Protein AF-A0A6G2DFM9-F1 (afdb_monomer_lite)

Sequence (93 aa):
LLDRKMDGREKSIIDRVTRLTYQSFKEPSLEEWVFVLSQQPEEEAQNLALDMELYVEGSLDIFSHKTNIQTGSNFLIYNVKKLGDELKQIALM

Organism: Streptococcus pneumoniae (NCBI:txid1313)

Secondary structure (DSSP, 8-state):
-TTS---HHHHHHHHHHHHHHHHH-SS--HHHHHHHHHT--SHHHHHHHHHHHHHHTSTTGGGTSPP-----SSS-----TTS-HHHHHHHT-

Structure (mmCIF, N/CA/C/O backbone):
data_AF-A0A6G2DFM9-F1
#
_entry.id   AF-A0A6G2DFM9-F1
#
loop_
_atom_site.group_PDB
_atom_site.id
_atom_site.type_symbol
_atom_site.label_atom_id
_atom_site.label_alt_id
_atom_site.label_comp_id
_atom_site.label_asym_id
_atom_site.label_entity_id
_atom_site.label_seq_id
_atom_site.pdbx_PDB_ins_code
_atom_site.Cartn_x
_atom_site.Cartn_y
_atom_site.Cartn_z
_atom_site.occupancy
_atom_site.B_iso_or_equiv
_atom_site.auth_seq_id
_atom_site.auth_comp_id
_atom_site.auth_asym_id
_atom_site.auth_atom_id
_atom_site.pdbx_PDB_model_num
ATOM 1 N N . LEU A 1 1 ? 10.261 5.003 3.622 1.00 48.94 1 LEU A N 1
ATOM 2 C CA . LEU A 1 1 ? 9.356 5.210 2.467 1.00 48.94 1 LEU A CA 1
ATOM 3 C C . LEU A 1 1 ? 8.746 6.612 2.376 1.00 48.94 1 LEU A C 1
ATOM 5 O O . LEU A 1 1 ? 8.647 7.116 1.268 1.00 48.94 1 LEU A O 1
ATOM 9 N N . LEU A 1 2 ? 8.389 7.263 3.491 1.00 51.41 2 LEU A N 1
ATOM 10 C CA . LEU A 1 2 ? 7.549 8.476 3.488 1.00 51.41 2 LEU A CA 1
ATOM 11 C C . LEU A 1 2 ? 8.268 9.812 3.190 1.00 51.41 2 LEU A C 1
ATOM 13 O O . LEU A 1 2 ? 7.615 10.756 2.762 1.00 51.41 2 LEU A O 1
ATOM 17 N N . ASP A 1 3 ? 9.599 9.876 3.306 1.00 55.12 3 ASP A N 1
ATOM 18 C CA . ASP A 1 3 ? 10.390 11.077 2.958 1.00 55.12 3 ASP A CA 1
ATOM 19 C C . ASP A 1 3 ? 11.062 11.000 1.572 1.00 55.12 3 ASP A C 1
ATOM 21 O O . ASP A 1 3 ? 11.762 11.921 1.140 1.00 55.12 3 ASP A O 1
ATOM 25 N N . ARG A 1 4 ? 10.869 9.893 0.843 1.00 68.81 4 ARG A N 1
ATOM 26 C CA . ARG A 1 4 ? 11.427 9.714 -0.502 1.00 68.81 4 ARG A CA 1
ATOM 27 C C . ARG A 1 4 ? 10.535 10.415 -1.517 1.00 68.81 4 ARG A C 1
ATOM 29 O O . ARG A 1 4 ? 9.352 10.115 -1.649 1.00 68.81 4 ARG A O 1
ATOM 36 N N . LYS A 1 5 ? 11.124 11.316 -2.302 1.00 69.62 5 LYS A N 1
ATOM 37 C CA . LYS A 1 5 ? 10.439 11.935 -3.439 1.00 69.62 5 LYS A CA 1
ATOM 38 C C . LYS A 1 5 ? 10.142 10.867 -4.497 1.00 69.62 5 LYS A C 1
ATOM 40 O O . LYS A 1 5 ? 11.074 10.358 -5.111 1.00 69.62 5 LYS A O 1
ATOM 45 N N . MET A 1 6 ? 8.860 10.560 -4.708 1.00 74.88 6 MET A N 1
ATOM 46 C CA . MET A 1 6 ? 8.425 9.632 -5.758 1.00 74.88 6 MET A CA 1
ATOM 47 C C . MET A 1 6 ? 8.776 10.152 -7.157 1.00 74.88 6 MET A C 1
ATOM 49 O O . MET A 1 6 ? 8.473 11.308 -7.490 1.00 74.88 6 MET A O 1
ATOM 53 N N . ASP A 1 7 ? 9.364 9.284 -7.980 1.00 82.44 7 ASP A N 1
ATOM 54 C CA . ASP A 1 7 ? 9.662 9.545 -9.391 1.00 82.44 7 ASP A CA 1
ATOM 55 C C . ASP A 1 7 ? 8.372 9.509 -10.241 1.00 82.44 7 ASP A C 1
ATOM 57 O O . ASP A 1 7 ? 7.368 8.889 -9.886 1.00 82.44 7 ASP A O 1
ATOM 61 N N . GLY A 1 8 ? 8.371 10.180 -11.396 1.00 86.88 8 GLY A N 1
ATOM 62 C CA . GLY A 1 8 ? 7.239 10.185 -12.328 1.00 86.88 8 GLY A CA 1
ATOM 63 C C . GLY A 1 8 ? 6.875 8.786 -12.838 1.00 86.88 8 GLY A C 1
ATOM 64 O O . GLY A 1 8 ? 5.697 8.497 -13.047 1.00 86.88 8 GLY A O 1
ATOM 65 N N . ARG A 1 9 ? 7.869 7.899 -12.973 1.00 87.31 9 ARG A N 1
ATOM 66 C CA . ARG A 1 9 ? 7.670 6.489 -13.346 1.00 87.31 9 ARG A CA 1
ATOM 67 C C . ARG A 1 9 ? 6.881 5.721 -12.291 1.00 87.31 9 ARG A C 1
ATOM 69 O O . ARG A 1 9 ? 5.903 5.064 -12.630 1.00 87.31 9 ARG A O 1
ATOM 76 N N . GLU A 1 10 ? 7.235 5.880 -11.018 1.00 87.94 10 GLU A N 1
ATOM 77 C CA . GLU A 1 10 ? 6.531 5.235 -9.901 1.00 87.94 10 GLU A CA 1
ATOM 78 C C . GLU A 1 10 ? 5.073 5.677 -9.838 1.00 87.94 10 GLU A C 1
ATOM 80 O O . GLU A 1 10 ? 4.181 4.846 -9.702 1.00 87.94 10 GLU A O 1
ATOM 85 N N . LYS A 1 11 ? 4.806 6.973 -10.040 1.00 89.31 11 LYS A N 1
ATOM 86 C CA . LYS A 1 11 ? 3.432 7.492 -10.110 1.00 89.31 11 LYS A CA 1
ATOM 87 C C . LYS A 1 11 ? 2.630 6.847 -11.238 1.00 89.31 11 LYS A C 1
ATOM 89 O O . LYS A 1 11 ? 1.468 6.503 -11.040 1.00 89.31 11 LYS A O 1
ATOM 94 N N . SER A 1 12 ? 3.247 6.659 -12.405 1.00 92.75 12 SER A N 1
ATOM 95 C CA . SER A 1 12 ? 2.601 5.987 -13.535 1.00 92.75 12 SER A CA 1
ATOM 96 C C . SER A 1 12 ? 2.313 4.511 -13.245 1.00 92.75 12 SER A C 1
ATOM 98 O O . SER A 1 12 ? 1.271 4.007 -13.662 1.00 92.75 12 SER A O 1
ATOM 100 N N . ILE A 1 13 ? 3.218 3.820 -12.546 1.00 93.69 13 ILE A N 1
ATOM 101 C CA . ILE A 1 13 ? 3.029 2.422 -12.136 1.00 93.69 13 ILE A CA 1
ATOM 102 C C . ILE A 1 13 ? 1.890 2.331 -11.118 1.00 93.69 13 ILE A C 1
ATOM 104 O O . ILE A 1 13 ? 0.985 1.521 -11.302 1.00 93.69 13 ILE A O 1
ATOM 108 N N . ILE A 1 14 ? 1.878 3.200 -10.103 1.00 92.50 14 ILE A N 1
ATOM 109 C CA . ILE A 1 14 ? 0.834 3.246 -9.071 1.00 92.50 14 ILE A CA 1
ATOM 110 C C . ILE A 1 14 ? -0.546 3.479 -9.694 1.00 92.50 14 ILE A C 1
ATOM 112 O O . ILE A 1 14 ? -1.482 2.756 -9.353 1.00 92.50 14 ILE A O 1
ATOM 116 N N . ASP A 1 15 ? -0.690 4.425 -10.629 1.00 94.31 15 ASP A N 1
ATOM 117 C CA . ASP A 1 15 ? -1.962 4.653 -11.334 1.00 94.31 15 ASP A CA 1
ATOM 118 C C . ASP A 1 15 ? -2.425 3.400 -12.090 1.00 94.31 15 ASP A C 1
ATOM 120 O O . ASP A 1 15 ? -3.569 2.953 -11.953 1.00 94.31 15 ASP A O 1
ATOM 124 N N . ARG A 1 16 ? -1.515 2.798 -12.866 1.00 95.56 16 ARG A N 1
ATOM 125 C CA . ARG A 1 16 ? -1.807 1.612 -13.673 1.00 95.56 16 ARG A CA 1
ATOM 126 C C . ARG A 1 16 ? -2.223 0.433 -12.801 1.00 95.56 16 ARG A C 1
ATOM 128 O O . ARG A 1 16 ? -3.255 -0.175 -13.074 1.00 95.56 16 ARG A O 1
ATOM 135 N N . VAL A 1 17 ? -1.448 0.134 -11.762 1.00 95.69 17 VAL A N 1
ATOM 136 C CA . VAL A 1 17 ? -1.717 -0.956 -10.816 1.00 95.69 17 VAL A CA 1
ATOM 137 C C . VAL A 1 17 ? -3.048 -0.726 -10.124 1.00 95.69 17 VAL A C 1
ATOM 139 O O . VAL A 1 17 ? -3.906 -1.595 -10.184 1.00 95.69 17 VAL A O 1
ATOM 142 N N . THR A 1 18 ? -3.281 0.470 -9.578 1.00 94.25 18 THR A N 1
ATOM 143 C CA . THR A 1 18 ? -4.541 0.800 -8.896 1.00 94.25 18 THR A CA 1
ATOM 144 C C . THR A 1 18 ? -5.745 0.547 -9.800 1.00 94.25 18 THR A C 1
ATOM 146 O O . THR A 1 18 ? -6.695 -0.125 -9.402 1.00 94.25 18 THR A O 1
ATOM 149 N N . ARG A 1 19 ? -5.691 1.009 -11.053 1.00 95.94 19 ARG A N 1
ATOM 150 C CA . ARG A 1 19 ? -6.759 0.777 -12.031 1.00 95.94 19 ARG A CA 1
ATOM 151 C C . ARG A 1 19 ? -6.964 -0.707 -12.342 1.00 95.94 19 ARG A C 1
ATOM 153 O O . ARG A 1 19 ? -8.110 -1.145 -12.389 1.00 95.94 19 ARG A O 1
ATOM 160 N N . LEU A 1 20 ? -5.894 -1.477 -12.536 1.00 95.88 20 LEU A N 1
ATOM 161 C CA . LEU A 1 20 ? -5.977 -2.921 -12.795 1.00 95.88 20 LEU A CA 1
ATOM 162 C C . LEU A 1 20 ? -6.548 -3.693 -11.597 1.00 95.88 20 LEU A C 1
ATOM 164 O O . LEU A 1 20 ? -7.359 -4.605 -11.779 1.00 95.88 20 LEU A O 1
ATOM 168 N N . THR A 1 21 ? -6.182 -3.297 -10.379 1.00 95.62 21 THR A N 1
ATOM 169 C CA . THR A 1 21 ? -6.689 -3.893 -9.142 1.00 95.62 21 THR A CA 1
ATOM 170 C C . THR A 1 21 ? -8.198 -3.685 -9.022 1.00 95.62 21 THR A C 1
ATOM 172 O O . THR A 1 21 ? -8.937 -4.658 -8.905 1.00 95.62 21 THR A O 1
ATOM 175 N N . TYR A 1 22 ? -8.696 -2.453 -9.163 1.00 94.31 22 TYR A N 1
ATOM 176 C CA . TYR A 1 22 ? -10.142 -2.181 -9.089 1.00 94.31 22 TYR A CA 1
ATOM 177 C C . TYR A 1 22 ? -10.952 -2.742 -10.270 1.00 94.31 22 TYR A C 1
ATOM 179 O O . TYR A 1 22 ? -12.166 -2.898 -10.166 1.00 94.31 22 TYR A O 1
ATOM 187 N N . GLN A 1 23 ? -10.310 -3.057 -11.399 1.00 94.12 23 GLN A N 1
ATOM 188 C CA . GLN A 1 23 ? -10.958 -3.786 -12.496 1.00 94.12 23 GLN A CA 1
ATOM 189 C C . GLN A 1 23 ? -11.118 -5.279 -12.190 1.00 94.12 23 GLN A C 1
ATOM 191 O O . GLN A 1 23 ? -12.074 -5.897 -12.655 1.00 94.12 23 GLN A O 1
ATOM 196 N N . SER A 1 24 ? -10.187 -5.851 -11.427 1.00 93.06 24 SER A N 1
ATOM 197 C CA . SER A 1 24 ? -10.121 -7.292 -11.154 1.00 93.06 24 SER A CA 1
ATOM 198 C C . SER A 1 24 ? -10.836 -7.681 -9.858 1.00 93.06 24 SER A C 1
ATOM 200 O O . SER A 1 24 ? -11.343 -8.795 -9.739 1.00 93.06 24 SER A O 1
ATOM 202 N N . PHE A 1 25 ? -10.918 -6.757 -8.899 1.00 91.69 25 PHE A N 1
ATOM 203 C CA . PHE A 1 25 ? -11.455 -6.991 -7.564 1.00 91.69 25 PHE A CA 1
ATOM 204 C C . PHE A 1 25 ? -12.524 -5.950 -7.223 1.00 91.69 25 PHE A C 1
ATOM 206 O O . PHE A 1 25 ? -12.338 -4.753 -7.424 1.00 91.69 25 PHE A O 1
ATOM 213 N N . LYS A 1 26 ? -13.656 -6.407 -6.675 1.00 88.12 26 LYS A N 1
ATOM 214 C CA . LYS A 1 26 ? -14.788 -5.536 -6.311 1.00 88.12 26 LYS A CA 1
ATOM 215 C C . LYS A 1 26 ? -14.489 -4.658 -5.089 1.00 88.12 26 LYS A C 1
ATOM 217 O O . LYS A 1 26 ? -14.914 -3.511 -5.037 1.00 88.12 26 LYS A O 1
ATOM 222 N N . GLU A 1 27 ? -13.786 -5.223 -4.114 1.00 88.50 27 GLU A N 1
ATOM 223 C CA . GLU A 1 27 ? -13.398 -4.577 -2.855 1.00 88.50 27 GLU A CA 1
ATOM 224 C C . GLU A 1 27 ? -11.968 -5.024 -2.518 1.00 88.50 27 GLU A C 1
ATOM 226 O O . GLU A 1 27 ? -11.797 -5.921 -1.682 1.00 88.50 27 GLU A O 1
ATOM 231 N N . PRO A 1 28 ? -10.964 -4.502 -3.251 1.00 89.38 28 PRO A N 1
ATOM 232 C CA . PRO A 1 28 ? -9.574 -4.869 -3.034 1.00 89.38 28 PRO A CA 1
ATOM 233 C C . PRO A 1 28 ? -9.045 -4.320 -1.710 1.00 89.38 28 PRO A C 1
ATOM 235 O O . PRO A 1 28 ? -9.411 -3.224 -1.282 1.00 89.38 28 PRO A O 1
ATOM 238 N N . SER A 1 29 ? -8.145 -5.077 -1.104 1.00 89.62 29 SER A N 1
ATOM 239 C CA . SER A 1 29 ? -7.270 -4.682 -0.013 1.00 89.62 29 SER A CA 1
ATOM 240 C C . SER A 1 29 ? -5.866 -4.345 -0.544 1.00 89.62 29 SER A C 1
ATOM 242 O O . SER A 1 29 ? -5.608 -4.393 -1.755 1.00 89.62 29 SER A O 1
ATOM 244 N N . LEU A 1 30 ? -4.936 -3.980 0.349 1.00 88.44 30 LEU A N 1
ATOM 245 C CA . LEU A 1 30 ? -3.542 -3.767 -0.059 1.00 88.44 30 LEU A CA 1
ATOM 246 C C . LEU A 1 30 ? -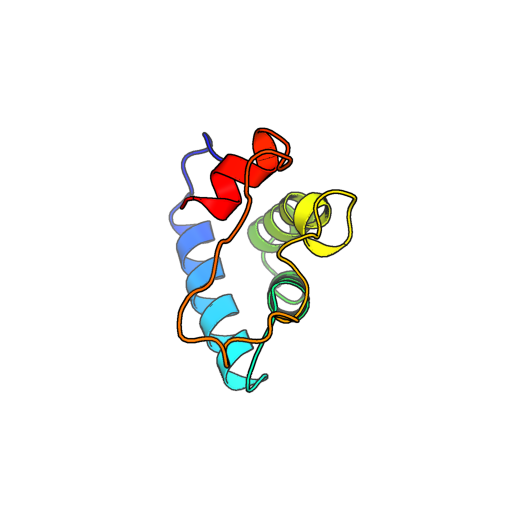2.856 -5.069 -0.489 1.00 88.44 30 LEU A C 1
ATOM 248 O O . LEU A 1 30 ? -1.917 -5.000 -1.276 1.00 88.44 30 LEU A O 1
ATOM 252 N N . GLU A 1 31 ? -3.341 -6.231 -0.044 1.00 89.56 31 GLU A N 1
ATOM 253 C CA . GLU A 1 31 ? -2.828 -7.532 -0.491 1.00 89.56 31 GLU A CA 1
ATOM 254 C C . GLU A 1 31 ? -3.062 -7.715 -1.992 1.00 89.56 31 GLU A C 1
ATOM 256 O O . GLU A 1 31 ? -2.120 -7.949 -2.750 1.00 89.56 31 GLU A O 1
ATOM 261 N N . GLU A 1 32 ? -4.300 -7.515 -2.462 1.00 92.50 32 GLU A N 1
ATOM 262 C CA . GLU A 1 32 ? -4.590 -7.612 -3.894 1.00 92.50 32 GLU A CA 1
ATOM 263 C C . GLU A 1 32 ? -3.884 -6.517 -4.700 1.00 92.50 32 GLU A C 1
ATOM 265 O O . GLU A 1 32 ? -3.504 -6.732 -5.854 1.00 92.50 32 GLU A O 1
ATOM 270 N N . TRP A 1 33 ? -3.661 -5.346 -4.101 1.00 93.88 33 TRP A N 1
ATOM 271 C CA . TRP A 1 33 ? -2.911 -4.277 -4.747 1.00 93.88 33 TRP A CA 1
ATOM 272 C C . TRP A 1 33 ? -1.425 -4.628 -4.925 1.00 93.88 33 TRP A C 1
ATOM 274 O O . TRP A 1 33 ? -0.902 -4.475 -6.031 1.00 93.88 33 TRP A O 1
ATOM 284 N N . VAL A 1 34 ? -0.757 -5.156 -3.891 1.00 91.94 34 VAL A N 1
ATOM 285 C CA . VAL A 1 34 ? 0.646 -5.608 -3.976 1.00 91.94 34 VAL A CA 1
ATOM 286 C C . VAL A 1 34 ? 0.781 -6.827 -4.878 1.00 91.94 34 VAL A C 1
ATOM 288 O O . VAL A 1 34 ? 1.732 -6.902 -5.657 1.00 91.94 34 VAL A O 1
ATOM 291 N N . PHE A 1 35 ? -0.204 -7.726 -4.878 1.00 92.25 35 PHE A N 1
ATOM 292 C CA . PHE A 1 35 ? -0.260 -8.818 -5.841 1.00 92.25 35 PHE A CA 1
ATOM 293 C C . PHE A 1 35 ? -0.204 -8.285 -7.278 1.00 92.25 35 PHE A C 1
ATOM 295 O O . PHE A 1 35 ? 0.694 -8.661 -8.028 1.00 92.25 35 PHE A O 1
ATOM 302 N N . VAL A 1 36 ? -1.079 -7.348 -7.663 1.00 93.94 36 VAL A N 1
ATOM 303 C CA . VAL A 1 36 ? -1.072 -6.757 -9.017 1.00 93.94 36 VAL A CA 1
ATOM 304 C C . VAL A 1 36 ? 0.217 -5.972 -9.303 1.00 93.94 36 VAL A C 1
ATOM 306 O O . VAL A 1 36 ? 0.709 -6.002 -10.438 1.00 93.94 36 VAL A O 1
ATOM 309 N N . LEU A 1 37 ? 0.792 -5.304 -8.295 1.00 94.12 37 LEU A N 1
ATOM 310 C CA . LEU A 1 37 ? 2.076 -4.605 -8.404 1.00 94.12 37 LEU A CA 1
ATOM 311 C C . LEU A 1 37 ? 3.231 -5.571 -8.717 1.00 94.12 37 LEU A C 1
ATOM 313 O O . LEU A 1 37 ? 4.020 -5.301 -9.619 1.00 94.12 37 LEU A O 1
ATOM 317 N N . SER A 1 38 ? 3.298 -6.715 -8.034 1.00 92.44 38 SER A N 1
ATOM 318 C CA . SER A 1 38 ? 4.334 -7.739 -8.249 1.00 92.44 38 SER A CA 1
ATOM 319 C C . SER A 1 38 ? 4.295 -8.369 -9.647 1.00 92.44 38 SER A C 1
ATOM 321 O O . SER A 1 38 ? 5.300 -8.897 -10.116 1.00 92.44 38 SER A O 1
ATOM 323 N N . GLN A 1 39 ? 3.155 -8.294 -10.344 1.00 94.12 39 GLN A N 1
ATOM 324 C CA . GLN A 1 39 ? 3.023 -8.792 -11.718 1.00 94.12 39 GLN A CA 1
ATOM 325 C C . GLN A 1 39 ? 3.553 -7.807 -12.772 1.00 94.12 39 GLN A C 1
ATOM 327 O O . GLN A 1 39 ? 3.584 -8.134 -13.960 1.00 94.12 39 GLN A O 1
ATOM 332 N N . GLN A 1 40 ? 3.926 -6.585 -12.381 1.00 93.19 40 GLN A N 1
ATOM 333 C CA . GLN A 1 40 ? 4.442 -5.592 -13.318 1.00 93.19 40 GLN A CA 1
ATOM 334 C C . GLN A 1 40 ? 5.900 -5.920 -13.705 1.00 93.19 40 GLN A C 1
ATOM 336 O O . GLN A 1 40 ? 6.707 -6.246 -12.832 1.00 93.19 40 GLN A O 1
ATOM 341 N N . PRO A 1 41 ? 6.265 -5.836 -14.998 1.00 93.56 41 PRO A N 1
ATOM 342 C CA . PRO A 1 41 ? 7.598 -6.217 -15.471 1.00 93.56 41 PRO A CA 1
ATOM 343 C C . PRO A 1 41 ? 8.708 -5.222 -15.098 1.00 93.56 41 PRO A C 1
ATOM 345 O O . PRO A 1 41 ? 9.884 -5.553 -15.232 1.00 93.56 41 PRO A O 1
ATOM 348 N N . GLU A 1 42 ? 8.365 -3.996 -14.698 1.00 94.06 42 GLU A N 1
ATOM 349 C CA . GLU A 1 42 ? 9.334 -2.945 -14.393 1.00 94.06 42 GLU A CA 1
ATOM 350 C C . GLU A 1 42 ? 10.066 -3.185 -13.062 1.00 94.06 42 GLU A C 1
ATOM 352 O O . GLU A 1 42 ? 9.456 -3.525 -12.048 1.00 94.06 42 GLU A O 1
ATOM 357 N N . GLU A 1 43 ? 11.378 -2.934 -13.037 1.00 91.56 43 GLU A N 1
ATOM 358 C CA . GLU A 1 43 ? 12.208 -3.073 -11.830 1.00 91.56 43 GLU A CA 1
ATOM 359 C C . GLU A 1 43 ? 11.746 -2.123 -10.715 1.00 91.56 43 GLU A C 1
ATOM 361 O O . GLU A 1 43 ? 11.725 -2.485 -9.539 1.00 91.56 43 GLU A O 1
ATOM 366 N N . GLU A 1 44 ? 11.294 -0.919 -11.073 1.00 89.69 44 GLU A N 1
ATOM 367 C CA . GLU A 1 44 ? 10.719 0.039 -10.130 1.00 89.69 44 GLU A CA 1
ATOM 368 C C . GLU A 1 44 ? 9.473 -0.514 -9.426 1.00 89.69 44 GLU A C 1
ATOM 370 O O . GLU A 1 44 ? 9.252 -0.211 -8.254 1.00 89.69 44 GLU A O 1
ATOM 375 N N . ALA A 1 45 ? 8.680 -1.346 -10.108 1.00 91.44 45 ALA A N 1
ATOM 376 C CA . ALA A 1 45 ? 7.508 -1.973 -9.510 1.00 91.44 45 ALA A CA 1
ATOM 377 C C . ALA A 1 45 ? 7.897 -3.068 -8.511 1.00 91.44 45 ALA A C 1
ATOM 379 O O . ALA A 1 45 ? 7.305 -3.151 -7.439 1.00 91.44 45 ALA A O 1
ATOM 380 N N . GLN A 1 46 ? 8.925 -3.859 -8.830 1.00 92.12 46 GLN A N 1
ATOM 381 C CA . GLN A 1 46 ? 9.451 -4.891 -7.933 1.00 92.12 46 GLN A CA 1
ATOM 382 C C . GLN A 1 46 ? 10.068 -4.275 -6.671 1.00 92.12 46 GLN A C 1
ATOM 384 O O . GLN A 1 46 ? 9.786 -4.718 -5.560 1.00 92.12 46 GLN A O 1
ATOM 389 N N . ASN A 1 47 ? 10.835 -3.192 -6.827 1.00 90.31 47 ASN A N 1
ATOM 390 C CA . ASN A 1 47 ? 11.381 -2.438 -5.699 1.00 90.31 47 ASN A CA 1
ATOM 391 C C . ASN A 1 47 ? 10.270 -1.847 -4.818 1.00 90.31 47 ASN A C 1
ATOM 393 O O . ASN A 1 47 ? 10.354 -1.916 -3.595 1.00 90.31 47 ASN A O 1
ATOM 397 N N . LEU A 1 48 ? 9.210 -1.307 -5.430 1.00 88.75 48 LEU A N 1
ATOM 398 C CA . LEU A 1 48 ? 8.058 -0.793 -4.691 1.00 88.75 48 LEU A CA 1
ATOM 399 C C . LEU A 1 48 ? 7.286 -1.910 -3.967 1.00 88.75 48 LEU A C 1
ATOM 401 O O . LEU A 1 48 ? 6.788 -1.681 -2.871 1.00 88.75 48 LEU A O 1
ATOM 405 N N . ALA A 1 49 ? 7.187 -3.107 -4.550 1.00 89.75 49 ALA A N 1
ATOM 406 C CA . ALA A 1 49 ? 6.533 -4.248 -3.910 1.00 89.75 49 ALA A CA 1
ATOM 407 C C . ALA A 1 49 ? 7.303 -4.716 -2.666 1.00 89.75 49 ALA A C 1
ATOM 409 O O . ALA A 1 49 ? 6.693 -4.915 -1.619 1.00 89.75 49 ALA A O 1
ATOM 410 N N . LEU A 1 50 ? 8.635 -4.802 -2.754 1.00 89.12 50 LEU A N 1
ATOM 411 C CA . LEU A 1 50 ? 9.505 -5.123 -1.617 1.00 89.12 50 LEU A CA 1
ATOM 412 C C . LEU A 1 50 ? 9.375 -4.084 -0.494 1.00 89.12 50 LEU A C 1
ATOM 414 O O . LEU A 1 50 ? 9.237 -4.426 0.677 1.00 89.12 50 LEU A O 1
ATOM 418 N N . ASP A 1 51 ? 9.359 -2.804 -0.864 1.00 86.25 51 ASP A N 1
ATOM 419 C CA . ASP A 1 51 ? 9.136 -1.691 0.058 1.00 86.25 51 ASP A CA 1
ATOM 420 C C . ASP A 1 51 ? 7.779 -1.803 0.798 1.00 86.25 51 ASP A C 1
ATOM 422 O O . ASP A 1 51 ? 7.652 -1.371 1.947 1.00 86.25 51 ASP A O 1
ATOM 426 N N . MET A 1 52 ? 6.762 -2.388 0.157 1.00 85.56 52 MET A N 1
ATOM 427 C CA . MET A 1 52 ? 5.417 -2.570 0.717 1.00 85.56 52 MET A CA 1
ATOM 428 C C . MET A 1 52 ? 5.259 -3.847 1.552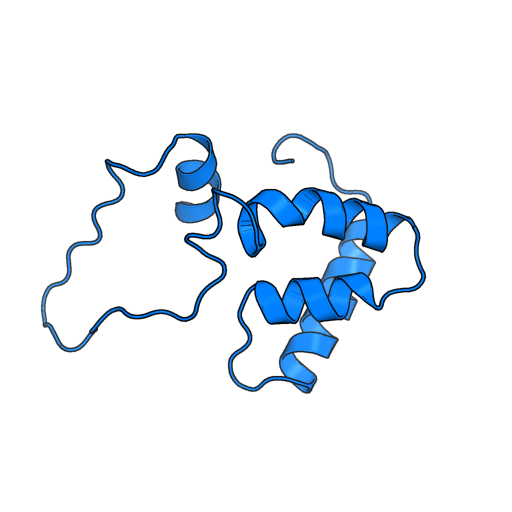 1.00 85.56 52 MET A C 1
ATOM 430 O O . MET A 1 52 ? 4.303 -3.931 2.322 1.00 85.56 52 MET A O 1
ATOM 434 N N . GLU A 1 53 ? 6.183 -4.808 1.462 1.00 85.44 53 GLU A N 1
ATOM 435 C CA . GLU A 1 53 ? 6.091 -6.112 2.137 1.00 85.44 53 GLU A CA 1
ATOM 436 C C . GLU A 1 53 ? 5.847 -5.961 3.646 1.00 85.44 53 GLU A C 1
ATOM 438 O O . GLU A 1 53 ? 4.927 -6.568 4.192 1.00 85.44 53 GLU A O 1
ATOM 443 N N . LEU A 1 54 ? 6.580 -5.055 4.309 1.00 81.62 54 LEU A N 1
ATOM 444 C CA . LEU A 1 54 ? 6.451 -4.785 5.747 1.00 81.62 54 LEU A CA 1
ATOM 445 C C . LEU A 1 54 ? 5.022 -4.395 6.171 1.00 81.62 54 LEU A C 1
ATOM 447 O O . LEU A 1 54 ? 4.599 -4.727 7.280 1.00 81.62 54 LEU A O 1
ATOM 451 N N . TYR A 1 55 ? 4.305 -3.682 5.300 1.00 81.12 55 TYR A N 1
ATOM 452 C CA . TYR A 1 55 ? 2.980 -3.116 5.563 1.00 81.12 55 TYR A CA 1
ATOM 453 C C . TYR A 1 55 ? 1.833 -3.969 5.019 1.00 81.12 55 TYR A C 1
ATOM 455 O O . TYR A 1 55 ? 0.674 -3.633 5.261 1.00 81.12 55 TYR A O 1
ATOM 463 N N . VAL A 1 56 ? 2.136 -5.024 4.257 1.00 83.44 56 VAL A N 1
ATOM 464 C CA . VAL A 1 56 ? 1.124 -5.878 3.623 1.00 83.44 56 VAL A CA 1
ATOM 465 C C . VAL A 1 56 ? 1.134 -7.296 4.169 1.00 83.44 56 VAL A C 1
ATOM 467 O O . VAL A 1 56 ? 0.082 -7.769 4.586 1.00 83.44 56 VAL A O 1
ATOM 470 N N . GLU A 1 57 ? 2.302 -7.933 4.230 1.00 78.56 57 GLU A N 1
ATOM 471 C CA . GLU A 1 57 ? 2.473 -9.298 4.761 1.00 78.56 57 GLU A CA 1
ATOM 472 C C . GLU A 1 57 ? 3.364 -9.333 6.016 1.00 78.56 57 GLU A C 1
ATOM 474 O O . GLU A 1 57 ? 3.473 -10.351 6.701 1.00 78.56 57 GLU A O 1
ATOM 479 N N . GLY A 1 58 ? 4.036 -8.219 6.314 1.00 79.31 58 GLY A N 1
ATOM 480 C CA . GLY A 1 58 ? 4.954 -8.081 7.431 1.00 79.31 58 GLY A CA 1
ATOM 481 C C . GLY A 1 58 ? 4.279 -7.744 8.759 1.00 79.31 58 GLY A C 1
ATOM 482 O O . GLY A 1 58 ? 3.077 -7.863 8.960 1.00 79.31 58 GLY A O 1
ATOM 483 N N . SER A 1 59 ? 5.086 -7.291 9.716 1.00 77.88 59 SER A N 1
ATOM 484 C CA . SER A 1 59 ? 4.639 -7.020 11.088 1.00 77.88 59 SER A CA 1
ATOM 485 C C . SER A 1 59 ? 3.778 -5.758 11.252 1.00 77.88 59 SER A C 1
ATOM 487 O O . SER A 1 59 ? 3.302 -5.503 12.361 1.00 77.88 59 SER A O 1
ATOM 489 N N . LEU A 1 60 ? 3.601 -4.959 10.191 1.00 79.69 60 LEU A N 1
ATOM 490 C CA . LEU A 1 60 ? 2.837 -3.705 10.178 1.00 79.69 60 LEU A CA 1
ATOM 491 C C . LEU A 1 60 ? 1.612 -3.772 9.245 1.00 79.69 60 LEU A C 1
ATOM 493 O O . LEU A 1 60 ? 1.137 -2.743 8.765 1.00 79.69 60 LEU A O 1
ATOM 497 N N . ASP A 1 61 ? 1.068 -4.968 9.037 1.00 76.50 61 ASP A N 1
ATOM 498 C CA . ASP A 1 61 ? -0.043 -5.303 8.134 1.00 76.50 61 ASP A CA 1
ATOM 499 C C . ASP A 1 61 ? -1.443 -4.841 8.594 1.00 76.50 61 ASP A C 1
ATOM 501 O O . ASP A 1 61 ? -2.467 -5.221 8.035 1.00 76.50 61 ASP A O 1
ATOM 505 N N . ILE A 1 62 ? -1.536 -3.960 9.594 1.00 77.81 62 ILE A N 1
ATOM 506 C CA . ILE A 1 62 ? -2.819 -3.545 10.195 1.00 77.81 62 ILE A CA 1
ATOM 507 C C . ILE A 1 62 ? -3.793 -2.934 9.164 1.00 77.81 62 ILE A C 1
ATOM 509 O O . ILE A 1 62 ? -5.009 -2.994 9.358 1.00 77.81 62 ILE A O 1
ATOM 513 N N . PHE A 1 63 ? -3.276 -2.359 8.073 1.00 77.19 63 PHE A N 1
ATOM 514 C CA . PHE A 1 63 ? -4.065 -1.758 6.990 1.00 77.19 63 PHE A CA 1
ATOM 515 C C . PHE A 1 63 ? -4.239 -2.652 5.759 1.00 77.19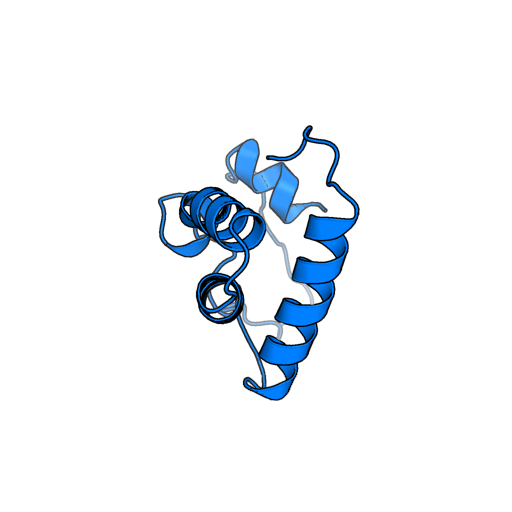 63 PHE A C 1
ATOM 517 O O . PHE A 1 63 ? -4.913 -2.240 4.814 1.00 77.19 63 PHE A O 1
ATOM 524 N N . SER A 1 64 ? -3.641 -3.844 5.734 1.00 77.12 64 SER A N 1
ATOM 525 C CA . SER A 1 64 ? -3.682 -4.713 4.558 1.00 77.12 64 SER A CA 1
ATOM 526 C C . SER A 1 64 ? -4.948 -5.553 4.465 1.00 77.12 64 SER A C 1
ATOM 528 O O . SER A 1 64 ? -5.333 -5.954 3.371 1.00 77.12 64 SER A O 1
ATOM 530 N N . HIS A 1 65 ? -5.644 -5.740 5.585 1.00 77.50 65 HIS A N 1
ATOM 531 C CA . HIS A 1 65 ? -6.842 -6.567 5.685 1.00 77.50 65 HIS A CA 1
ATOM 532 C C . HIS A 1 65 ? -8.135 -5.783 5.462 1.00 77.50 65 HIS A C 1
ATOM 534 O O . HIS A 1 65 ? -8.219 -4.566 5.645 1.00 77.50 65 HIS A O 1
ATOM 540 N N . LYS A 1 66 ? -9.206 -6.507 5.126 1.00 74.50 66 LYS A N 1
ATOM 541 C CA . LYS A 1 66 ? -10.545 -5.917 5.007 1.00 74.50 66 LYS A CA 1
ATOM 542 C C . LYS A 1 66 ? -11.033 -5.365 6.343 1.00 74.50 66 LYS A C 1
ATOM 544 O O . LYS A 1 66 ? -10.832 -5.958 7.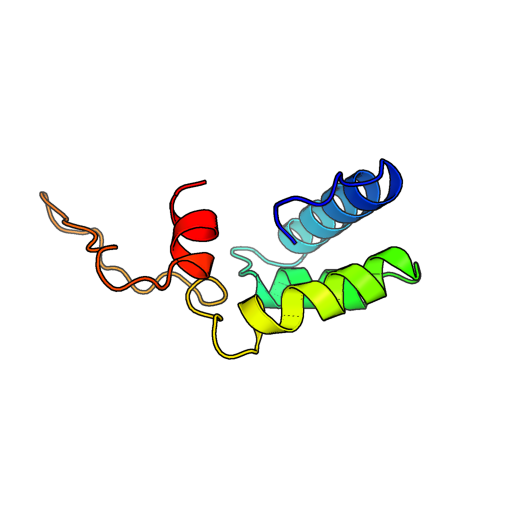403 1.00 74.50 66 LYS A O 1
ATOM 549 N N . THR A 1 67 ? -11.750 -4.246 6.273 1.00 73.94 67 THR A N 1
ATOM 550 C CA . THR A 1 67 ? -12.348 -3.606 7.445 1.00 73.94 67 THR A CA 1
ATOM 551 C C . THR A 1 67 ? -13.277 -4.575 8.180 1.00 73.94 67 THR A C 1
ATOM 553 O O . THR A 1 67 ? -14.258 -5.060 7.625 1.00 73.94 67 THR A O 1
ATOM 556 N N . ASN A 1 68 ? -12.995 -4.814 9.460 1.00 75.12 68 ASN A N 1
ATOM 557 C CA . ASN A 1 68 ? -13.791 -5.665 10.354 1.00 75.12 68 ASN A CA 1
ATOM 558 C C . ASN A 1 68 ? -14.666 -4.854 11.335 1.00 75.12 68 ASN A C 1
ATOM 560 O O . ASN A 1 68 ? -15.197 -5.394 12.308 1.00 75.12 68 ASN A O 1
ATOM 564 N N . ILE A 1 69 ? -14.793 -3.545 11.105 1.00 72.19 69 ILE A N 1
ATOM 565 C CA . ILE A 1 69 ? -15.425 -2.599 12.027 1.00 72.19 69 ILE A CA 1
ATOM 566 C C . ILE A 1 69 ? -16.937 -2.572 11.802 1.00 72.19 69 ILE A C 1
ATOM 568 O O . ILE A 1 69 ? -17.417 -2.373 10.688 1.00 72.19 69 ILE A O 1
ATOM 572 N N . GLN A 1 70 ? -17.699 -2.726 12.886 1.00 68.31 70 GLN A N 1
ATOM 573 C CA . GLN A 1 70 ? -19.157 -2.624 12.863 1.00 68.31 70 GLN A CA 1
ATOM 574 C C . GLN A 1 70 ? -19.580 -1.154 12.974 1.00 68.31 70 GLN A C 1
ATOM 576 O O . GLN A 1 70 ? -19.427 -0.529 14.022 1.00 68.31 70 GLN A O 1
ATOM 581 N N . THR A 1 71 ? -20.125 -0.596 11.893 1.00 72.00 71 THR A N 1
ATOM 582 C CA . THR A 1 71 ? -20.495 0.828 11.777 1.00 72.00 71 THR A CA 1
ATOM 583 C C . THR A 1 71 ? -21.939 1.143 12.188 1.00 72.00 71 THR A C 1
ATOM 585 O O . THR A 1 71 ? -22.379 2.278 12.051 1.00 72.00 71 THR A O 1
ATOM 588 N N . GLY A 1 72 ? -22.689 0.174 12.726 1.00 73.44 72 GLY A N 1
ATOM 589 C CA . GLY A 1 72 ? -24.115 0.326 13.064 1.00 73.44 72 GLY A CA 1
ATOM 590 C C . GLY A 1 72 ? -24.438 1.214 14.278 1.00 73.44 72 GLY A C 1
ATOM 591 O O . GLY A 1 72 ? -25.601 1.316 14.659 1.00 73.44 72 GLY A O 1
ATOM 592 N N . SER A 1 73 ? -23.438 1.834 14.905 1.00 73.06 73 SER A N 1
ATOM 593 C CA . SER A 1 73 ? -23.600 2.651 16.112 1.00 73.06 73 SER A CA 1
ATOM 594 C C . SER A 1 73 ? -23.728 4.138 15.772 1.00 73.06 73 SER A C 1
ATOM 596 O O . SER A 1 73 ? -22.925 4.673 15.016 1.00 73.06 73 SER A O 1
ATOM 598 N N . ASN A 1 74 ? -24.660 4.843 16.424 1.00 77.56 74 ASN A N 1
ATOM 599 C CA . ASN A 1 74 ? -24.833 6.303 16.288 1.00 77.56 74 ASN A CA 1
ATOM 600 C C . ASN A 1 74 ? -23.619 7.121 16.780 1.00 77.56 74 ASN A C 1
ATOM 602 O O . ASN A 1 74 ? -23.562 8.333 16.582 1.00 77.56 74 ASN A O 1
ATOM 606 N N . PHE A 1 75 ? -22.676 6.472 17.467 1.00 76.06 75 PHE A N 1
ATOM 607 C CA . PHE A 1 75 ? -21.442 7.064 17.959 1.00 76.06 75 PHE A CA 1
ATOM 608 C C . PHE A 1 75 ? -20.335 6.005 17.961 1.00 76.06 75 PHE A C 1
ATOM 610 O O . PHE A 1 75 ? -20.512 4.924 18.525 1.00 76.06 75 PHE A O 1
ATOM 617 N N . LEU A 1 76 ? -19.201 6.308 17.327 1.00 76.50 76 LEU A N 1
ATOM 618 C CA . LEU A 1 76 ? -18.079 5.387 17.162 1.00 76.50 76 LEU A CA 1
ATOM 619 C C . LEU A 1 76 ? -16.767 6.106 17.513 1.00 76.50 76 LEU A C 1
ATOM 621 O O . LEU A 1 76 ? -16.538 7.223 17.053 1.00 76.50 76 LEU A O 1
ATOM 625 N N . ILE A 1 77 ? -15.907 5.477 18.319 1.00 76.56 77 ILE A N 1
ATOM 626 C CA . ILE A 1 77 ? -14.585 6.013 18.679 1.00 76.56 77 ILE A CA 1
ATOM 627 C C . ILE A 1 77 ? -13.504 5.095 18.104 1.00 76.56 77 ILE A C 1
ATOM 629 O O . ILE A 1 77 ? -13.369 3.950 18.531 1.00 76.56 77 ILE A O 1
ATOM 633 N N . TYR A 1 78 ? -12.684 5.625 17.195 1.00 74.25 78 TYR A N 1
ATOM 634 C CA . TYR A 1 78 ? -11.473 4.965 16.706 1.00 74.25 78 TYR A CA 1
ATOM 635 C C . TYR A 1 78 ? -10.277 5.355 17.589 1.00 74.25 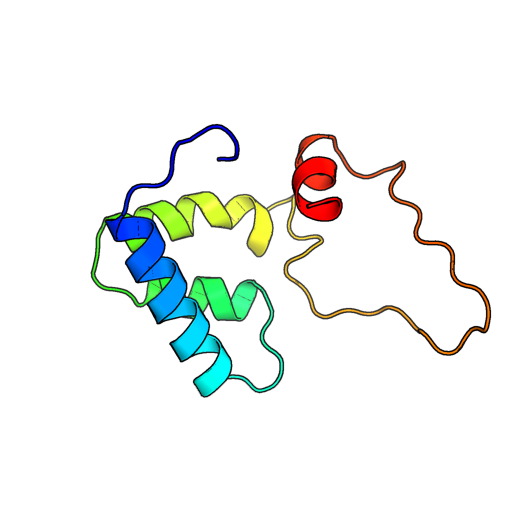78 TYR A C 1
ATOM 637 O O . TYR A 1 78 ? -9.888 6.521 17.644 1.00 74.25 78 TYR A O 1
ATOM 645 N N . ASN A 1 79 ? -9.690 4.397 18.314 1.00 71.38 79 ASN A N 1
ATOM 646 C CA . ASN A 1 79 ? -8.542 4.655 19.187 1.00 71.38 79 ASN A CA 1
ATOM 647 C C . ASN A 1 79 ? -7.214 4.372 18.471 1.00 71.38 79 ASN A C 1
ATOM 649 O O . ASN A 1 79 ? -6.785 3.225 18.380 1.00 71.38 79 ASN A O 1
ATOM 653 N N . VAL A 1 80 ? -6.525 5.434 18.049 1.00 72.75 80 VAL A N 1
ATOM 654 C CA . VAL A 1 80 ? -5.210 5.359 17.383 1.00 72.75 80 VAL A CA 1
ATOM 655 C C . VAL A 1 80 ? -4.016 5.515 18.338 1.00 72.75 80 VAL A C 1
ATOM 657 O O . VAL A 1 80 ? -2.869 5.558 17.905 1.00 72.75 80 VAL A O 1
ATOM 660 N N . LYS A 1 81 ? -4.238 5.582 19.662 1.00 69.38 81 LYS A N 1
ATOM 661 C CA . LYS A 1 81 ? -3.176 5.866 20.652 1.00 69.38 81 LYS A CA 1
ATOM 662 C C . LYS A 1 81 ? -2.074 4.800 20.688 1.00 69.38 81 LYS A C 1
ATOM 664 O O . LYS A 1 81 ? -0.944 5.112 21.050 1.00 69.38 81 LYS A O 1
ATOM 669 N N . LYS A 1 82 ? -2.413 3.553 20.355 1.00 63.28 82 LYS A N 1
ATOM 670 C CA . LYS A 1 82 ? -1.489 2.408 20.360 1.00 63.28 82 LYS A CA 1
ATOM 671 C C . LYS A 1 82 ? -0.878 2.093 18.993 1.00 63.28 82 LYS A C 1
ATOM 673 O O . LYS A 1 82 ? -0.121 1.133 18.910 1.00 63.28 82 LYS A O 1
ATOM 678 N N . LEU A 1 83 ? -1.179 2.863 17.943 1.00 71.25 83 LEU A N 1
ATOM 679 C CA . LEU A 1 83 ? -0.441 2.712 16.692 1.00 71.25 83 LEU A CA 1
ATOM 680 C C . LEU A 1 83 ? 1.014 3.130 16.925 1.00 71.25 83 LEU A C 1
ATOM 682 O O . LEU A 1 83 ? 1.268 4.188 17.507 1.00 71.25 83 LEU A O 1
ATOM 686 N N . GLY A 1 84 ? 1.957 2.294 16.487 1.00 68.25 84 GLY A N 1
ATOM 687 C CA . GLY A 1 84 ? 3.365 2.679 16.416 1.00 68.25 84 GLY A CA 1
ATOM 688 C C . GLY A 1 84 ? 3.533 3.912 15.528 1.00 68.25 84 GLY A C 1
ATOM 689 O O . GLY A 1 84 ? 2.688 4.180 14.673 1.00 68.25 84 GLY A O 1
ATOM 690 N N . ASP A 1 85 ? 4.593 4.688 15.739 1.00 70.69 85 ASP A N 1
ATOM 691 C CA . ASP A 1 85 ? 4.752 5.980 15.059 1.00 70.69 85 ASP A CA 1
ATOM 692 C C . ASP A 1 85 ? 4.803 5.847 13.524 1.00 70.69 85 ASP A C 1
ATOM 694 O O . ASP A 1 85 ? 4.255 6.698 12.827 1.00 70.69 85 ASP A O 1
ATOM 698 N N . GLU A 1 86 ? 5.320 4.728 13.005 1.00 65.44 86 GLU A N 1
ATOM 699 C CA . GLU A 1 86 ? 5.298 4.393 11.571 1.00 65.44 86 GLU A CA 1
ATOM 700 C C . GLU A 1 86 ? 3.877 4.141 11.039 1.00 65.44 86 GLU A C 1
ATOM 702 O O . GLU A 1 86 ? 3.511 4.608 9.963 1.00 65.44 86 GLU A O 1
ATOM 707 N N . LEU A 1 87 ? 3.032 3.464 11.820 1.00 66.62 87 LEU A N 1
ATOM 708 C CA . LEU A 1 87 ? 1.642 3.198 11.450 1.00 66.62 87 LEU A CA 1
ATOM 709 C C . LEU A 1 87 ? 0.773 4.448 11.558 1.00 66.62 87 LEU A C 1
ATOM 711 O O . LEU A 1 87 ? -0.151 4.612 10.768 1.00 66.62 87 LEU A O 1
ATOM 715 N N . LYS A 1 88 ? 1.048 5.342 12.518 1.00 68.25 88 LYS A N 1
ATOM 716 C CA . LYS A 1 88 ? 0.296 6.600 12.660 1.00 68.25 88 LYS A CA 1
ATOM 717 C C . LYS A 1 88 ? 0.389 7.462 11.408 1.00 68.25 88 LYS A C 1
ATOM 719 O O . LYS A 1 88 ? -0.605 8.083 11.049 1.00 68.25 88 LYS A O 1
ATOM 724 N N . GLN A 1 89 ? 1.554 7.503 10.760 1.00 66.12 89 GLN A N 1
ATOM 725 C CA . GLN A 1 89 ? 1.731 8.270 9.527 1.00 66.12 89 GLN A CA 1
ATOM 726 C C . GLN A 1 89 ? 0.874 7.715 8.383 1.00 66.12 89 GLN A C 1
ATOM 728 O O . GLN A 1 89 ? 0.316 8.493 7.619 1.00 66.12 89 GLN A O 1
ATOM 733 N N . ILE A 1 90 ? 0.715 6.392 8.303 1.00 68.06 90 ILE A N 1
ATOM 734 C CA . ILE A 1 90 ? -0.155 5.738 7.314 1.00 68.06 90 ILE A CA 1
ATOM 735 C C . ILE A 1 90 ? -1.638 5.939 7.666 1.00 68.06 90 ILE A C 1
ATOM 737 O O . ILE A 1 90 ? -2.453 6.198 6.789 1.00 68.06 90 ILE A O 1
ATOM 741 N N . ALA A 1 91 ? -1.987 5.863 8.952 1.00 62.22 91 ALA A N 1
ATOM 742 C CA . ALA A 1 91 ? -3.364 5.925 9.446 1.00 62.22 91 ALA A CA 1
ATOM 743 C C . ALA A 1 91 ? -4.031 7.302 9.344 1.00 62.22 91 ALA A C 1
ATOM 745 O O . ALA A 1 91 ? -5.255 7.388 9.289 1.00 62.22 91 ALA A O 1
ATOM 746 N N . LEU A 1 92 ? -3.235 8.367 9.460 1.00 63.44 92 LEU A N 1
ATOM 747 C CA . LEU A 1 92 ? -3.698 9.755 9.567 1.00 63.44 92 LEU A CA 1
ATOM 748 C C . LEU A 1 92 ? -3.491 10.551 8.269 1.00 63.44 92 LEU A C 1
ATOM 750 O O . LEU A 1 92 ? -3.627 11.776 8.297 1.00 63.44 92 LEU A O 1
ATOM 754 N N . MET A 1 93 ? -3.114 9.872 7.181 1.00 55.53 93 MET A N 1
ATOM 755 C CA . MET A 1 93 ? -2.951 10.469 5.853 1.00 55.53 93 MET A CA 1
ATOM 756 C C . MET A 1 93 ? -4.288 10.850 5.217 1.00 55.53 93 MET A C 1
ATOM 758 O O . MET A 1 93 ? -5.281 10.116 5.420 1.00 55.53 93 MET A O 1
#

pLDDT: mean 81.46, std 11.56, range [48.94, 95.94]

Radius of gyration: 15.04 Å; chains: 1; bounding box: 37×21×36 Å

Foldseek 3Di:
DVPDDDDPVLVVLLVVLVVVLVVVDVDAFVQSSLVSLCPDPDPSSVVVSVVCCCCAVRPNVPRRDDDPDDPPDPDDDDDPPPPDPVNCVVVVD

InterPro domains:
  IPR027417 P-loop containing nucleoside triphosphate hydrolase [G3DSA:3.40.50.300] (76-91)

=== Feature glossary ===
Key to the feature types in this record:

Secondary structure (8-state, DSSP). Secondary structure is the local, repeating backbone conformation. DSSP classifies it into eight states by reading the hydrogen-bond network: three helix types (H, G, I), two β types (E, B), two non-regular types (T, S), and unstructured coil (-).

Backbone torsions (φ/ψ). Backbone dihedral angles. Every residue except chain termini has a φ (preceding-C → N → Cα → C) and a ψ (N → Cα → C → next-N). They are reported in degrees following the IUPAC sign convention. Secondary structure is essentially a statement about which (φ, ψ) basin each residue occupies.

Predicted aligned error. Predicted Ali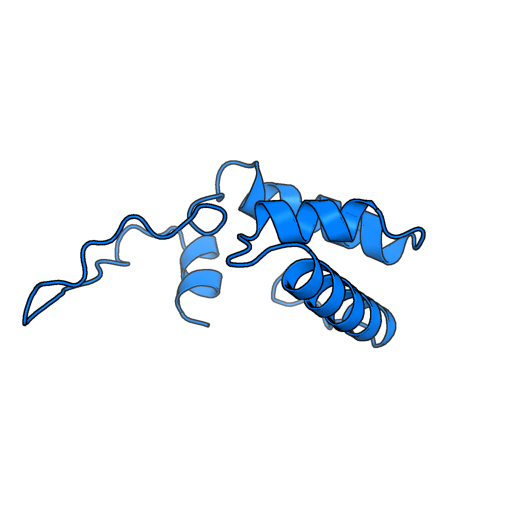gned Error (PAE) is an AlphaFold confidence matrix: entry (i, j) is the expected error in the position of residue j, in ångströms, when the prediction is superimposed on the true structure at residue i. Low PAE within a block of residues means that block is internally rigid and well-predicted; high PAE between two blocks means their relative placement is uncertain even if each block individually is confident.

B-factor. B-factor (Debye–Waller factor) reflects atomic displacement in the crystal lattice. It is an experimental observable (units Å²), not a prediction; low values mean the atom is pinned down, high values mean it moves or is heterogeneous across the crystal.

Secondary structure (3-state, P-SEA). Three-state secondary structure (P-SEA) collapses the eight DSSP classes into helix (a), strand (b), and coil (c). P-SEA assigns these from Cα geometry alone — distances and angles — without requiring backbone oxygens, so it works on any Cα trace.

Sequence. Primary structure: the covalent order of the twenty standard amino acids along the backbone. Two proteins with the same sequence will (almost always) fold to the same structure; two with 30% identity often share a fold but not the details.

pLDDT. pLDDT is the predicted lDDT-Cα score: AlphaFold's confidence that the local environment of each residue (all inter-atomic distances within 15 Å) is correctly placed. It is a per-residue number between 0 and 100, with higher meaning more reliable.

InterPro / GO / CATH / organism. Functional annotations link the protein to curated databases. InterPro entries identify conserved domains and families by matching the sequence against member-database signatures (Pfam, PROSITE, CDD, …). Gene Ontology (GO) terms describe molecular function, biological process, and cellular component in a controlled vocabulary. CATH places the structure in a hierarchical fold classification (Class/Architecture/Topology/Homologous-superfamily). The organism is the source species.

Contact-map, Ramachandran, and PAE plots. Three diagnostic plots accompany the record. The Cα contact map visualizes the tertiary structure as a 2D adjacency matrix (8 Å cutoff, sequence-local contacts suppressed). The Ramachandran plot shows the distribution of backbone (φ, ψ) torsions, with points in the α and β basins reflecting secondary structure content. The PAE plot shows AlphaFold's inter-residue confidence as a color matrix.

mmCIF coordinates. The mmCIF table is the protein's shape written out atom by atom. For each backbone N, Cα, C, and carbonyl O, it records an (x, y, z) coordinate triple in Å plus the residue type, chain letter, and residue number.

Radius of gyration, Cα contacts, bounding box. Three whole-structure scalars: the radius of gyration (RMS distance of Cα from centroid, in Å), the count of Cα–Cα contacts (pairs closer than 8 Å and separated by more than four residues in sequence — i.e. tertiary, not local, contacts), and the bounding-box dimensions. Together they distinguish compact globular folds from extended fibres or disordered chains.

Foldseek 3Di. The Foldseek 3Di string encodes local tertiary geometry as a 20-letter alphabet — one character per residue — derived from the relative positions of nearby Cα atoms. Unlike the amino-acid sequence, 3Di is a direct function of the 3D structure, so two proteins with the same fold have similar 3Di strings even at low sequence identity.

Rendered structure images. Six rendered views show the 3D structure from the faces of a cube — i.e. along ±x, ±y, ±z. Rendering representation is drawn randomly per protein from cartoon (secondary-structure ribbons), sticks (backbone bonds), or molecular surface; coloring is either N→C rainbow (blue at the N-terminus through red at the C-terminus) or one color per chain.

Nearest PDB structures. The Foldseek neighbor list gives the closest experimentally determined structures in the PDB, ranked by structural alignment. TM-score near 1 means near-identical fold; near 0.3 means only rough topology match. This is how one finds what a novel AlphaFold prediction most resembles in the solved-structure universe.

Solvent-accessible surface area. SASA measures how much of the protein is reachable by solvent. It is computed by rolling a water-sized probe over the atomic surface and summing the exposed area (Å²). Per-residue SASA distinguishes core (buried, low SASA) from surface (exposed, high SASA) residues; total SASA is a whole-molecule size measure.